Protein AF-A0A957IJR1-F1 (afdb_monomer_lite)

Structure (mmCIF, N/CA/C/O backbone):
data_AF-A0A957IJR1-F1
#
_entry.id   AF-A0A957IJR1-F1
#
loop_
_atom_site.group_PDB
_atom_site.id
_atom_site.type_symbol
_atom_site.label_atom_id
_atom_site.label_alt_id
_atom_site.label_comp_id
_atom_site.label_asym_id
_atom_site.label_entity_id
_atom_site.label_seq_id
_atom_site.pdbx_PDB_ins_code
_atom_site.Cartn_x
_atom_site.Cartn_y
_atom_site.Cartn_z
_atom_site.occupancy
_atom_site.B_iso_or_equiv
_atom_site.auth_seq_id
_atom_site.auth_comp_id
_atom_site.auth_asym_id
_atom_site.auth_atom_id
_atom_site.pdbx_PDB_model_num
ATOM 1 N N . MET A 1 1 ? -17.239 29.659 59.521 1.00 54.84 1 MET A N 1
ATOM 2 C CA . MET A 1 1 ? -18.121 29.376 58.364 1.00 54.84 1 MET A CA 1
ATOM 3 C C . MET A 1 1 ? -18.131 30.568 57.397 1.00 54.84 1 MET A C 1
ATOM 5 O O . MET A 1 1 ? -19.130 31.254 57.278 1.00 54.84 1 MET A O 1
ATOM 9 N N . GLN A 1 2 ? -17.008 30.828 56.715 1.00 55.38 2 GLN A N 1
ATOM 10 C CA . GLN A 1 2 ? -16.919 31.735 55.552 1.00 55.38 2 GLN A CA 1
ATOM 11 C C . GLN A 1 2 ? -16.052 31.097 54.453 1.00 55.38 2 GLN A C 1
ATOM 13 O O . GLN A 1 2 ? -15.226 31.735 53.817 1.00 55.38 2 GLN A O 1
ATOM 18 N N . LEU A 1 3 ? -16.244 29.793 54.246 1.00 56.84 3 LEU A N 1
ATOM 19 C CA . LEU A 1 3 ? -15.727 29.065 53.086 1.00 56.84 3 LEU A CA 1
ATOM 20 C C . LEU A 1 3 ? -16.867 28.843 52.083 1.00 56.84 3 LEU A C 1
ATOM 22 O O . LEU A 1 3 ? -17.056 27.745 51.574 1.00 56.84 3 LEU A O 1
ATOM 26 N N . PHE A 1 4 ? -17.675 29.881 51.847 1.00 61.69 4 PHE A N 1
ATOM 27 C CA . PHE A 1 4 ? -18.647 29.882 50.762 1.00 61.69 4 PHE A CA 1
ATOM 28 C C . PHE A 1 4 ? -18.019 30.581 49.556 1.00 61.69 4 PHE A C 1
ATOM 30 O O . PHE A 1 4 ? -18.124 31.789 49.373 1.00 61.69 4 PHE A O 1
ATOM 37 N N . ASN A 1 5 ? -17.384 29.749 48.736 1.00 65.06 5 ASN A N 1
ATOM 38 C CA . ASN A 1 5 ? -17.719 29.710 47.321 1.00 65.06 5 ASN A CA 1
ATOM 39 C C . ASN A 1 5 ? -17.346 30.954 46.498 1.00 65.06 5 ASN A C 1
ATOM 41 O O . ASN A 1 5 ? -18.206 31.659 45.974 1.00 65.06 5 ASN A O 1
ATOM 45 N N . ARG A 1 6 ? -16.041 31.149 46.296 1.00 58.88 6 ARG A N 1
ATOM 46 C CA . ARG A 1 6 ? -15.511 31.894 45.145 1.00 58.88 6 ARG A CA 1
ATOM 47 C C . ARG A 1 6 ? -14.782 30.949 44.187 1.00 58.88 6 ARG A C 1
ATOM 49 O O . ARG A 1 6 ? -13.622 31.153 43.864 1.00 58.88 6 ARG A O 1
ATOM 56 N N . SER A 1 7 ? -15.485 29.903 43.755 1.00 55.78 7 SER A N 1
ATOM 57 C CA . SER A 1 7 ? -15.080 29.002 42.663 1.00 55.78 7 SER A CA 1
ATOM 58 C C . SER A 1 7 ? -15.815 29.344 41.362 1.00 55.78 7 SER A C 1
ATOM 60 O O . SER A 1 7 ? -16.183 28.464 40.594 1.00 55.78 7 SER A O 1
ATOM 62 N N . SER A 1 8 ? -16.072 30.629 41.121 1.00 57.41 8 SER A N 1
ATOM 63 C CA . SER A 1 8 ? -16.626 31.136 39.865 1.00 57.41 8 SER A CA 1
ATOM 64 C C . SER A 1 8 ? -15.521 31.756 39.011 1.00 57.41 8 SER A C 1
ATOM 66 O O . SER A 1 8 ? -15.589 32.925 38.646 1.00 57.41 8 SER A O 1
ATOM 68 N N . GLU A 1 9 ? -14.499 30.965 38.705 1.00 59.06 9 GLU A N 1
ATOM 69 C CA . GLU A 1 9 ? -13.835 31.078 37.415 1.00 59.06 9 GLU A CA 1
ATOM 70 C C . GLU A 1 9 ? -14.222 29.814 36.652 1.00 59.06 9 GLU A C 1
ATOM 72 O O . GLU A 1 9 ? -13.827 28.714 37.050 1.00 59.06 9 GLU A O 1
ATOM 77 N N . PRO A 1 10 ? -15.048 29.922 35.596 1.00 49.12 10 PRO A N 1
ATOM 78 C CA . PRO A 1 10 ? -15.121 28.862 34.622 1.00 49.12 10 PRO A CA 1
ATOM 79 C C . PRO A 1 10 ? -13.751 28.866 33.952 1.00 49.12 10 PRO A C 1
ATOM 81 O O . PRO A 1 10 ? -13.522 29.603 32.996 1.00 49.12 10 PRO A O 1
ATOM 84 N N . THR A 1 11 ? -12.818 28.064 34.470 1.00 45.56 11 THR A N 1
ATOM 85 C CA . THR A 1 11 ? -11.757 27.523 33.632 1.00 45.56 11 THR A CA 1
ATOM 86 C C . THR A 1 11 ? -12.500 26.962 32.440 1.00 45.56 11 THR A C 1
ATOM 88 O O . THR A 1 11 ? -13.205 25.959 32.561 1.00 45.56 11 THR A O 1
ATOM 91 N N . THR A 1 12 ? -12.439 27.681 31.323 1.00 47.16 12 THR A N 1
ATOM 92 C CA . THR A 1 12 ? -12.722 27.170 29.999 1.00 47.16 12 THR A CA 1
ATOM 93 C C . THR A 1 12 ? -11.947 25.874 29.919 1.00 47.16 12 THR A C 1
ATOM 95 O O . THR A 1 12 ? -10.746 25.861 29.657 1.00 47.16 12 THR A O 1
ATOM 98 N N . ALA A 1 13 ? -12.634 24.781 30.236 1.00 43.69 13 ALA A N 1
ATOM 99 C CA . ALA A 1 13 ? -12.257 23.465 29.821 1.00 43.69 13 ALA A CA 1
ATOM 100 C C . ALA A 1 13 ? -12.325 23.560 28.302 1.00 43.69 13 ALA A C 1
ATOM 102 O O . ALA A 1 13 ? -13.355 23.302 27.681 1.00 43.69 13 ALA A O 1
ATOM 103 N N . VAL A 1 14 ? -11.216 23.992 27.702 1.00 50.50 14 VAL A N 1
ATOM 104 C CA . VAL A 1 14 ? -10.765 23.377 26.473 1.00 50.50 14 VAL A CA 1
ATOM 105 C C . VAL A 1 14 ? -10.818 21.896 26.794 1.00 50.50 14 VAL A C 1
ATOM 107 O O . VAL A 1 14 ? -9.951 21.340 27.467 1.00 50.50 14 VAL A O 1
ATOM 110 N N . SER A 1 15 ? -11.945 21.280 26.427 1.00 41.28 15 SER A N 1
ATOM 111 C CA . SER A 1 15 ? -11.975 19.846 26.250 1.00 41.28 15 SER A CA 1
ATOM 112 C C . SER A 1 15 ? -10.691 19.548 25.491 1.00 41.28 15 SER A C 1
ATOM 114 O O . SER A 1 15 ? -10.414 20.249 24.508 1.00 41.28 15 SER A O 1
ATOM 116 N N . PRO A 1 16 ? -9.882 18.566 25.907 1.00 49.12 16 PRO A N 1
ATOM 117 C CA . PRO A 1 16 ? -9.087 17.909 24.905 1.00 49.12 16 PRO A CA 1
ATOM 118 C C . PRO A 1 16 ? -10.161 17.351 23.979 1.00 49.12 16 PRO A C 1
ATOM 120 O O . PRO A 1 16 ? -10.802 16.346 24.287 1.00 49.12 16 PRO A O 1
ATOM 123 N N . GLU A 1 17 ? -10.497 18.100 22.927 1.00 50.34 17 GLU A N 1
ATOM 124 C CA . GLU A 1 17 ? -11.200 17.545 21.802 1.00 50.34 17 GLU A CA 1
ATOM 125 C C . GLU A 1 17 ? -10.311 16.369 21.456 1.00 50.34 17 GLU A C 1
ATOM 127 O O . GLU A 1 17 ? -9.141 16.521 21.090 1.00 50.34 17 GLU A O 1
ATOM 132 N N . ASN A 1 18 ? -10.828 15.195 21.790 1.00 51.88 18 ASN A N 1
ATOM 133 C CA . ASN A 1 18 ? -10.218 13.926 21.521 1.00 51.88 18 ASN A CA 1
ATOM 134 C C . ASN A 1 18 ? -10.299 13.846 20.002 1.00 51.88 18 ASN A C 1
ATOM 136 O O . ASN A 1 18 ? -11.271 13.321 19.458 1.00 51.88 18 ASN A O 1
ATOM 140 N N . ASN A 1 19 ? -9.353 14.533 19.355 1.00 57.53 19 ASN A N 1
ATOM 141 C CA . ASN A 1 19 ? -9.172 14.679 17.927 1.00 57.53 19 ASN A CA 1
ATOM 142 C C . ASN A 1 19 ? -8.754 13.295 17.460 1.00 57.53 19 ASN A C 1
ATOM 144 O O . ASN A 1 19 ? -7.589 12.997 17.211 1.00 57.53 19 ASN A O 1
ATOM 148 N N . LYS A 1 20 ? -9.731 12.391 17.476 1.00 61.16 20 LYS A N 1
ATOM 149 C CA . LYS A 1 20 ? -9.653 11.083 16.874 1.00 61.16 20 LYS A CA 1
ATOM 150 C C . LYS A 1 20 ? -9.288 11.375 15.436 1.00 61.16 20 LYS A C 1
ATOM 152 O O . LYS A 1 20 ? -10.102 11.946 14.712 1.00 61.16 20 LYS A O 1
ATOM 157 N N . PHE A 1 21 ? -8.058 11.039 15.067 1.00 65.31 21 PHE A N 1
ATOM 158 C CA . PHE A 1 21 ? -7.605 11.149 13.695 1.00 65.31 21 PHE A CA 1
ATOM 159 C C . PHE A 1 21 ? -8.675 10.518 12.805 1.00 65.31 21 PHE A C 1
ATOM 161 O O . PHE A 1 21 ? -9.001 9.335 12.942 1.00 65.31 21 PHE A O 1
ATOM 168 N N . GLY A 1 22 ? -9.300 11.340 11.963 1.00 74.25 22 GLY A N 1
ATOM 169 C CA . GLY A 1 22 ? -10.296 10.856 11.022 1.00 74.25 22 GLY A CA 1
ATOM 170 C C . GLY A 1 22 ? -9.639 9.875 10.055 1.00 74.25 22 GLY A C 1
ATOM 171 O O . GLY A 1 22 ? -8.435 9.937 9.814 1.00 74.25 22 GLY A O 1
ATOM 172 N N . THR A 1 23 ? -10.417 8.987 9.442 1.00 78.31 23 THR A N 1
ATOM 173 C CA . THR A 1 23 ? -9.902 8.054 8.424 1.00 78.31 23 THR A CA 1
ATOM 174 C C . THR A 1 23 ? -9.181 8.784 7.282 1.00 78.31 23 THR A C 1
ATOM 176 O O . THR A 1 23 ? -8.218 8.268 6.716 1.00 78.31 23 THR A O 1
ATOM 179 N N . PHE A 1 24 ? -9.609 10.015 6.985 1.00 77.50 24 PHE A N 1
ATOM 180 C CA . PHE A 1 24 ? -8.984 10.867 5.982 1.00 77.50 24 PHE A CA 1
ATOM 181 C C . PHE A 1 24 ? -7.629 11.414 6.432 1.00 77.50 24 PHE A C 1
ATOM 183 O O . PHE A 1 24 ? -6.628 11.163 5.768 1.00 77.50 24 PHE A O 1
ATOM 190 N N . ASP A 1 25 ? -7.587 12.106 7.567 1.00 78.94 25 ASP A N 1
ATOM 191 C CA . ASP A 1 25 ? -6.376 12.783 8.040 1.00 78.94 25 ASP A CA 1
ATOM 192 C C . ASP A 1 25 ? -5.315 11.793 8.554 1.00 78.94 25 ASP A C 1
ATOM 194 O O . ASP A 1 25 ? -4.126 11.935 8.284 1.00 78.94 25 ASP A O 1
ATOM 198 N N . GLY A 1 26 ? -5.751 10.718 9.217 1.00 79.00 26 GLY A N 1
ATOM 199 C CA . GLY A 1 26 ? -4.856 9.750 9.849 1.00 79.00 26 GLY A CA 1
ATOM 200 C C . GLY A 1 26 ? -4.340 8.637 8.938 1.00 79.00 26 GLY A C 1
ATOM 201 O O . GLY A 1 26 ? -3.271 8.095 9.202 1.00 79.00 26 GLY A O 1
ATOM 202 N N . VAL A 1 27 ? -5.078 8.255 7.888 1.00 81.88 27 VAL A N 1
ATOM 203 C CA . VAL A 1 27 ? -4.729 7.073 7.072 1.00 81.88 27 VAL A CA 1
ATOM 204 C C . VAL A 1 27 ? -4.697 7.392 5.583 1.00 81.88 27 VAL A C 1
ATOM 206 O O . VAL A 1 27 ? -3.727 7.042 4.910 1.00 81.88 27 VAL A O 1
ATOM 209 N N . PHE A 1 28 ? -5.713 8.073 5.052 1.00 84.06 28 PHE A N 1
ATOM 210 C CA . PHE A 1 28 ? -5.802 8.337 3.614 1.00 84.06 28 PHE A CA 1
ATOM 211 C C . PHE A 1 28 ? -4.726 9.312 3.125 1.00 84.06 28 PHE A C 1
ATOM 213 O O . PHE A 1 28 ? -3.990 8.981 2.196 1.00 84.06 28 PHE A O 1
ATOM 220 N N . LEU A 1 29 ? -4.593 10.477 3.769 1.00 89.88 29 LEU A N 1
ATOM 221 C CA . LEU A 1 29 ? -3.570 11.473 3.437 1.00 89.88 29 LEU A CA 1
ATOM 222 C C . LEU A 1 29 ? -2.142 10.901 3.513 1.00 89.88 29 LEU A C 1
ATOM 224 O O . LEU A 1 29 ? -1.424 11.016 2.519 1.00 89.88 29 LEU A O 1
ATOM 228 N N . PRO A 1 30 ? -1.711 10.246 4.610 1.00 88.62 30 PRO A N 1
ATOM 229 C CA . PRO A 1 30 ? -0.356 9.702 4.689 1.00 88.62 30 PRO A CA 1
ATOM 230 C C . PRO A 1 30 ? -0.116 8.553 3.702 1.00 88.62 30 PRO A C 1
ATOM 232 O O . PRO A 1 30 ? 0.973 8.457 3.131 1.00 88.62 30 PRO A O 1
ATOM 235 N N . THR A 1 31 ? -1.123 7.715 3.431 1.00 87.06 31 THR A N 1
ATOM 236 C CA . THR A 1 31 ? -1.000 6.640 2.431 1.00 87.06 31 THR A CA 1
ATOM 237 C C . THR A 1 31 ? -0.868 7.213 1.020 1.00 87.06 31 THR A C 1
ATOM 239 O O . THR A 1 31 ? 0.028 6.813 0.274 1.00 87.06 31 THR A O 1
ATOM 242 N N . LEU A 1 32 ? -1.706 8.188 0.660 1.00 87.00 32 LEU A N 1
ATOM 243 C CA . LEU A 1 32 ? -1.655 8.847 -0.643 1.00 87.00 32 LEU A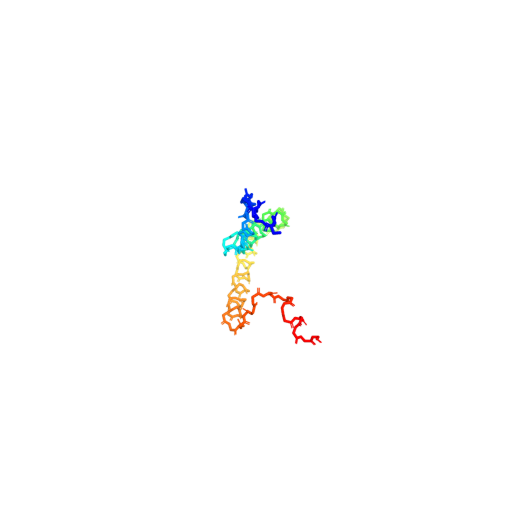 CA 1
ATOM 244 C C . LEU A 1 32 ? -0.333 9.603 -0.833 1.00 87.00 32 LEU A C 1
ATOM 246 O O . LEU A 1 32 ? 0.304 9.460 -1.875 1.00 87.00 32 LEU A O 1
ATOM 250 N N . LEU A 1 33 ? 0.111 10.349 0.184 1.00 90.12 33 LEU A N 1
ATOM 251 C CA . LEU A 1 33 ? 1.378 11.081 0.164 1.00 90.12 33 LEU A CA 1
ATOM 252 C C . LEU A 1 33 ? 2.574 10.133 0.002 1.00 90.12 33 LEU A C 1
ATOM 254 O O . LEU A 1 33 ? 3.495 10.428 -0.756 1.00 90.12 33 LEU A O 1
ATOM 258 N N . THR A 1 34 ? 2.532 8.966 0.647 1.00 87.88 34 THR A N 1
ATOM 259 C CA . THR A 1 34 ? 3.572 7.936 0.515 1.00 87.88 34 THR A CA 1
ATOM 260 C C . THR A 1 34 ? 3.609 7.337 -0.889 1.00 87.88 34 THR A C 1
ATOM 262 O O . THR A 1 34 ? 4.689 7.206 -1.460 1.00 87.88 34 THR A O 1
ATOM 265 N N . ILE A 1 35 ? 2.458 6.993 -1.476 1.00 86.25 35 ILE A N 1
ATOM 266 C CA . ILE A 1 35 ? 2.399 6.405 -2.826 1.00 86.25 35 ILE A CA 1
ATOM 267 C C . ILE A 1 35 ? 2.838 7.427 -3.879 1.00 86.25 35 ILE A C 1
ATOM 269 O O . ILE A 1 35 ? 3.693 7.121 -4.712 1.00 86.25 35 ILE A O 1
ATOM 273 N N . LEU A 1 36 ? 2.298 8.649 -3.823 1.00 85.50 36 LEU A N 1
ATOM 274 C CA . LEU A 1 36 ? 2.674 9.720 -4.745 1.00 85.50 36 LEU A CA 1
ATOM 275 C C . LEU A 1 36 ? 4.159 10.078 -4.598 1.00 85.50 36 LEU A C 1
ATOM 277 O O . LEU A 1 36 ? 4.861 10.168 -5.604 1.00 85.50 36 LEU A O 1
ATOM 281 N N . GLY A 1 37 ? 4.663 10.197 -3.366 1.00 84.69 37 GLY A N 1
ATOM 282 C CA . GLY A 1 37 ? 6.072 10.477 -3.091 1.00 84.69 37 GLY A CA 1
ATOM 283 C C . GLY A 1 37 ? 7.006 9.361 -3.560 1.00 84.69 37 GLY A C 1
ATOM 284 O O . GLY A 1 37 ? 7.981 9.623 -4.260 1.00 84.69 37 GLY A O 1
ATOM 285 N N . ALA A 1 38 ? 6.704 8.101 -3.249 1.00 79.31 38 ALA A N 1
ATOM 286 C CA . ALA A 1 38 ? 7.556 6.976 -3.627 1.00 79.31 38 ALA A CA 1
ATOM 287 C C . ALA A 1 38 ? 7.590 6.750 -5.148 1.00 79.31 38 ALA A C 1
ATOM 289 O O . ALA A 1 38 ? 8.665 6.561 -5.719 1.00 79.31 38 ALA A O 1
ATOM 290 N N . VAL A 1 39 ? 6.439 6.791 -5.827 1.00 77.88 39 VAL A N 1
ATOM 291 C CA . VAL A 1 39 ? 6.378 6.537 -7.276 1.00 77.88 39 VAL A CA 1
ATOM 292 C C . VAL A 1 39 ? 6.978 7.703 -8.061 1.00 77.88 39 VAL A C 1
ATOM 294 O O . VAL A 1 39 ? 7.776 7.466 -8.972 1.00 77.88 39 VAL A O 1
ATOM 297 N N . MET A 1 40 ? 6.643 8.945 -7.697 1.00 79.19 40 MET A N 1
ATOM 298 C CA . MET A 1 40 ? 7.081 10.129 -8.438 1.00 79.19 40 MET A CA 1
ATOM 299 C C . MET A 1 40 ? 8.532 10.535 -8.128 1.00 79.19 40 MET A C 1
ATOM 301 O O . MET A 1 40 ? 9.223 11.007 -9.028 1.00 79.19 40 MET A O 1
ATOM 305 N N . TYR A 1 41 ? 9.013 10.359 -6.890 1.00 71.56 41 TYR A N 1
ATOM 306 C CA . TYR A 1 41 ? 10.344 10.832 -6.485 1.00 71.56 41 TYR A CA 1
ATOM 307 C C . TYR A 1 41 ? 11.435 9.763 -6.630 1.00 71.56 41 TYR A C 1
ATOM 309 O O . TYR A 1 41 ? 12.522 10.053 -7.122 1.00 71.56 41 TYR A O 1
ATOM 317 N N . LEU A 1 42 ? 11.166 8.515 -6.224 1.00 64.31 42 LEU A N 1
ATOM 318 C CA . LEU A 1 42 ? 12.206 7.474 -6.173 1.00 64.31 42 LEU A CA 1
ATOM 319 C C . LEU A 1 42 ? 12.328 6.663 -7.462 1.00 64.31 42 LEU A C 1
ATOM 321 O O . LEU A 1 42 ? 13.389 6.093 -7.720 1.00 64.31 42 LEU A O 1
ATOM 325 N N . ARG A 1 43 ? 11.252 6.537 -8.247 1.00 65.31 43 ARG A N 1
ATOM 326 C CA . ARG A 1 43 ? 11.189 5.487 -9.273 1.00 65.31 43 ARG A CA 1
ATOM 327 C C . ARG A 1 43 ? 11.100 6.014 -10.694 1.00 65.31 43 ARG A C 1
ATOM 329 O O . ARG A 1 43 ? 11.928 5.605 -11.506 1.00 65.31 43 ARG A O 1
ATOM 336 N N . THR A 1 44 ? 10.153 6.897 -11.013 1.00 60.62 44 THR A N 1
ATOM 337 C CA . THR A 1 44 ? 9.965 7.393 -12.392 1.00 60.62 44 THR A CA 1
ATOM 338 C C . THR A 1 44 ? 11.231 8.034 -12.952 1.00 60.62 44 THR A C 1
ATOM 340 O O . THR A 1 44 ? 11.574 7.748 -14.094 1.00 60.62 44 THR A O 1
ATOM 343 N N . GLY A 1 45 ? 11.974 8.803 -12.147 1.00 67.69 45 GLY A N 1
ATOM 344 C CA . GLY A 1 45 ? 13.204 9.473 -12.585 1.00 67.69 45 GLY A CA 1
ATOM 345 C C . GLY A 1 45 ? 14.312 8.522 -13.055 1.00 67.69 45 GLY A C 1
ATOM 346 O O . GLY A 1 45 ? 14.943 8.772 -14.078 1.00 67.69 45 GLY A O 1
ATOM 347 N N . TRP A 1 46 ? 14.522 7.399 -12.360 1.00 66.12 46 TRP A N 1
ATOM 348 C CA . TRP A 1 46 ? 15.588 6.447 -12.703 1.00 66.12 46 TRP A CA 1
ATOM 349 C C . TRP A 1 46 ? 15.120 5.346 -13.668 1.00 66.12 46 TRP A C 1
ATOM 351 O O . TRP A 1 46 ? 15.840 4.970 -14.593 1.00 66.12 46 TRP A O 1
ATOM 361 N N . VAL A 1 47 ? 13.882 4.864 -13.513 1.00 66.38 47 VAL A N 1
ATOM 362 C CA . VAL A 1 47 ? 13.317 3.800 -14.359 1.00 66.38 47 VAL A CA 1
ATOM 363 C C . VAL A 1 47 ? 13.050 4.273 -15.790 1.00 66.38 47 VAL A C 1
ATOM 365 O O . VAL A 1 47 ? 13.364 3.531 -16.718 1.00 66.38 47 VAL A O 1
ATOM 368 N N . VAL A 1 48 ? 12.527 5.489 -16.003 1.00 64.94 48 VAL A N 1
ATOM 369 C CA . VAL A 1 48 ? 12.322 6.022 -17.368 1.00 64.94 48 VAL A CA 1
ATOM 370 C C . VAL A 1 48 ? 13.655 6.270 -18.076 1.00 64.94 48 VAL A C 1
ATOM 372 O O . VAL A 1 48 ? 13.742 6.056 -19.283 1.00 64.94 48 VAL A O 1
ATOM 375 N N . GLY A 1 49 ? 14.697 6.659 -17.331 1.00 68.56 49 GLY A N 1
ATOM 376 C CA . GLY A 1 49 ? 16.025 6.938 -17.881 1.00 68.56 49 GLY A CA 1
ATOM 377 C C . GLY A 1 49 ? 16.813 5.700 -18.328 1.00 68.56 49 GLY A C 1
ATOM 378 O O . GLY A 1 49 ? 17.606 5.808 -19.256 1.00 68.56 49 GLY A O 1
ATOM 379 N N . GLN A 1 50 ? 16.607 4.533 -17.700 1.00 67.00 50 GLN A N 1
ATOM 380 C CA . GLN A 1 50 ? 17.352 3.298 -18.014 1.00 67.00 50 GLN A CA 1
ATOM 381 C C . GLN A 1 50 ? 16.529 2.238 -18.765 1.00 67.00 50 GLN A C 1
ATOM 383 O O . GLN A 1 50 ? 17.074 1.535 -19.609 1.00 67.00 50 GLN A O 1
ATOM 388 N N . ALA A 1 51 ? 15.229 2.100 -18.482 1.00 65.38 51 ALA A N 1
ATOM 389 C CA . ALA A 1 51 ? 14.406 0.993 -18.992 1.00 65.38 51 ALA A CA 1
ATOM 390 C C . ALA A 1 51 ? 13.461 1.385 -20.148 1.00 65.38 51 ALA A C 1
ATOM 392 O O . ALA A 1 51 ? 12.791 0.520 -20.721 1.00 65.38 51 ALA A O 1
ATOM 393 N N . GLY A 1 52 ? 13.400 2.676 -20.498 1.00 68.19 52 GLY A N 1
ATOM 394 C CA . GLY A 1 52 ? 12.492 3.218 -21.508 1.00 68.19 52 GLY A CA 1
ATOM 395 C C . GLY A 1 52 ? 11.041 3.368 -21.026 1.00 68.19 52 GLY A C 1
ATOM 396 O O . GLY A 1 52 ? 10.626 2.825 -20.000 1.00 68.19 52 GLY A O 1
ATOM 397 N N . LEU A 1 53 ? 10.247 4.123 -21.795 1.00 66.88 53 LEU A N 1
ATOM 398 C CA . LEU A 1 53 ? 8.858 4.496 -21.472 1.00 66.88 53 LEU A CA 1
ATOM 399 C C . LEU A 1 53 ? 7.933 3.282 -21.262 1.00 66.88 53 LEU A C 1
ATOM 401 O O . LEU A 1 53 ? 7.092 3.291 -20.364 1.00 66.88 53 LEU A O 1
ATOM 405 N N . LEU A 1 54 ? 8.116 2.221 -22.056 1.00 71.56 54 LEU A N 1
ATOM 406 C CA . LEU A 1 54 ? 7.249 1.037 -22.046 1.00 71.56 54 LEU A CA 1
ATOM 407 C C . LEU A 1 54 ? 7.450 0.173 -20.789 1.00 71.56 54 LEU A C 1
ATOM 409 O O . LEU A 1 54 ? 6.485 -0.201 -20.123 1.00 71.56 54 LEU A O 1
ATOM 413 N N . SER A 1 55 ? 8.707 -0.093 -20.422 1.00 73.62 55 SER A N 1
ATOM 414 C CA . SER A 1 55 ? 9.055 -0.875 -19.227 1.00 73.62 55 SER A CA 1
ATOM 415 C C . SER A 1 55 ? 8.732 -0.116 -17.939 1.00 73.62 55 SER A C 1
ATOM 417 O O . SER A 1 55 ? 8.317 -0.718 -16.948 1.00 73.62 55 SER A O 1
ATOM 419 N N . GLY A 1 56 ? 8.879 1.215 -17.951 1.00 77.06 56 GLY A N 1
ATOM 420 C CA . GLY A 1 56 ? 8.497 2.060 -16.822 1.00 77.06 56 GLY A CA 1
ATOM 421 C C . GLY A 1 56 ? 7.000 2.028 -16.533 1.00 77.06 56 GLY A C 1
ATOM 422 O O . GLY A 1 56 ? 6.609 1.879 -15.373 1.00 77.06 56 GLY A O 1
ATOM 423 N N . LEU A 1 57 ? 6.167 2.077 -17.577 1.00 75.44 57 LEU A N 1
ATOM 424 C CA . LEU A 1 57 ? 4.715 1.963 -17.440 1.00 75.44 57 LEU A CA 1
ATOM 425 C C . LEU A 1 57 ? 4.308 0.600 -16.854 1.00 75.44 57 LEU A C 1
ATOM 427 O O . LEU A 1 57 ? 3.485 0.545 -15.941 1.00 75.44 57 LEU A O 1
ATOM 431 N N . LEU A 1 58 ? 4.933 -0.490 -17.312 1.00 80.88 58 LEU A N 1
ATOM 432 C CA . LEU A 1 58 ? 4.667 -1.840 -16.806 1.00 80.88 58 LEU A CA 1
ATOM 433 C C . LEU A 1 58 ? 5.013 -1.982 -15.312 1.00 80.88 58 LEU A C 1
ATOM 435 O O . LEU A 1 58 ? 4.218 -2.527 -14.546 1.00 80.88 58 LEU A O 1
ATOM 439 N N . ILE A 1 59 ? 6.160 -1.441 -14.876 1.00 82.44 59 ILE A N 1
ATOM 440 C CA . ILE A 1 59 ? 6.563 -1.438 -13.459 1.00 82.44 59 ILE A CA 1
ATOM 441 C C . ILE A 1 59 ? 5.558 -0.666 -12.592 1.00 82.44 59 ILE A C 1
ATOM 443 O O . ILE A 1 59 ? 5.234 -1.118 -11.495 1.00 82.44 59 ILE A O 1
ATOM 447 N N . ILE A 1 60 ? 5.057 0.479 -13.069 1.00 81.19 60 ILE A N 1
ATOM 448 C CA . ILE A 1 60 ? 4.098 1.312 -12.326 1.00 81.19 60 ILE A CA 1
ATOM 449 C C . ILE A 1 60 ? 2.772 0.573 -12.138 1.00 81.19 60 ILE A C 1
ATOM 451 O O . ILE A 1 60 ? 2.190 0.620 -11.051 1.00 81.19 60 ILE A O 1
ATOM 455 N N . VAL A 1 61 ? 2.303 -0.124 -13.175 1.00 83.38 61 VAL A N 1
ATOM 456 C CA . VAL A 1 61 ? 1.075 -0.926 -13.105 1.00 83.38 61 VAL A CA 1
ATOM 457 C C . VAL A 1 61 ? 1.245 -2.071 -12.108 1.00 83.38 61 VAL A C 1
ATOM 459 O O . VAL A 1 61 ? 0.420 -2.217 -11.209 1.00 83.38 61 VAL A O 1
ATOM 462 N N . ILE A 1 62 ? 2.341 -2.830 -12.196 1.00 87.50 62 ILE A N 1
ATOM 463 C CA . ILE A 1 62 ? 2.624 -3.937 -11.267 1.00 87.50 62 ILE A CA 1
ATOM 464 C C . ILE A 1 62 ? 2.742 -3.430 -9.823 1.00 87.50 62 ILE A C 1
ATOM 466 O O . ILE A 1 62 ? 2.160 -4.022 -8.915 1.00 87.50 62 ILE A O 1
ATOM 470 N N . ALA A 1 63 ? 3.442 -2.316 -9.597 1.00 84.56 63 ALA A N 1
ATOM 471 C CA . ALA A 1 63 ? 3.585 -1.725 -8.269 1.00 84.56 63 ALA A CA 1
ATOM 472 C C . ALA A 1 63 ? 2.225 -1.324 -7.671 1.00 84.56 63 ALA A C 1
ATOM 474 O O . ALA A 1 63 ? 1.939 -1.672 -6.527 1.00 84.56 63 ALA A O 1
ATOM 475 N N . ASN A 1 64 ? 1.354 -0.674 -8.453 1.00 84.19 64 ASN A N 1
ATOM 476 C CA . ASN A 1 64 ? 0.002 -0.322 -8.005 1.00 84.19 64 ASN A CA 1
ATOM 477 C C . ASN A 1 64 ? -0.851 -1.557 -7.676 1.00 84.19 64 ASN A C 1
ATOM 479 O O . ASN A 1 64 ? -1.605 -1.540 -6.700 1.00 84.19 64 ASN A O 1
ATOM 483 N N . VAL A 1 65 ? -0.712 -2.645 -8.438 1.00 90.69 65 VAL A N 1
ATOM 484 C CA . VAL A 1 65 ? -1.398 -3.917 -8.150 1.00 90.69 65 VAL A CA 1
ATOM 485 C C . VAL A 1 65 ? -0.926 -4.511 -6.818 1.00 90.69 65 VAL A C 1
ATOM 487 O O . VAL A 1 65 ? -1.746 -4.918 -5.997 1.00 90.69 65 VAL A O 1
ATOM 490 N N . ILE A 1 66 ? 0.381 -4.513 -6.547 1.00 90.44 66 ILE A N 1
ATOM 491 C CA . ILE A 1 66 ? 0.925 -5.031 -5.280 1.00 90.44 66 ILE A CA 1
ATOM 492 C C . ILE A 1 66 ? 0.445 -4.187 -4.091 1.00 90.44 66 ILE A C 1
ATOM 494 O O . ILE A 1 66 ? 0.027 -4.737 -3.066 1.00 90.44 66 ILE A O 1
ATOM 498 N N . THR A 1 67 ? 0.461 -2.857 -4.220 1.00 87.62 67 THR A N 1
ATOM 499 C CA . THR A 1 67 ? -0.011 -1.941 -3.171 1.00 87.62 67 THR A CA 1
ATOM 500 C C . THR A 1 67 ? -1.498 -2.127 -2.884 1.00 87.62 67 THR A C 1
ATOM 502 O O . THR A 1 67 ? -1.881 -2.253 -1.721 1.00 87.62 67 THR A O 1
ATOM 505 N N . THR A 1 68 ? -2.338 -2.200 -3.918 1.00 88.44 68 THR A N 1
ATOM 506 C CA . THR A 1 68 ? -3.782 -2.427 -3.745 1.00 88.44 68 THR A CA 1
ATOM 507 C C . THR A 1 68 ? -4.075 -3.793 -3.129 1.00 88.44 68 THR A C 1
ATOM 509 O O . THR A 1 68 ? -4.887 -3.873 -2.210 1.00 88.44 68 THR A O 1
ATOM 512 N N . CYS A 1 69 ? -3.362 -4.849 -3.530 1.00 93.00 69 CYS A N 1
ATOM 513 C CA . CYS A 1 69 ? -3.508 -6.181 -2.937 1.00 93.00 69 CYS A CA 1
ATOM 514 C C . CYS A 1 69 ? -3.076 -6.217 -1.456 1.00 93.00 69 CYS A C 1
ATOM 516 O O . CYS A 1 69 ? -3.746 -6.827 -0.621 1.00 93.00 69 CYS A O 1
ATOM 518 N N . THR A 1 70 ? -1.994 -5.514 -1.106 1.00 89.31 70 THR A N 1
ATOM 519 C CA . THR A 1 70 ? -1.529 -5.363 0.286 1.00 89.31 70 THR A CA 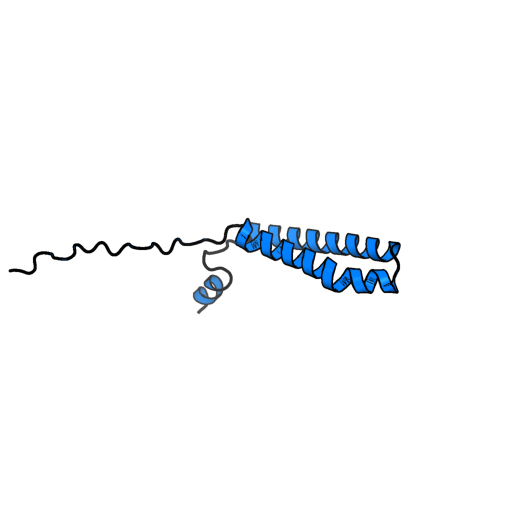1
ATOM 520 C C . THR A 1 70 ? -2.546 -4.590 1.126 1.00 89.31 70 THR A C 1
ATOM 522 O O . THR A 1 70 ? -2.880 -5.012 2.234 1.00 89.31 70 THR A O 1
ATOM 525 N N . GLY A 1 71 ? -3.091 -3.496 0.584 1.00 89.44 71 GLY A N 1
ATOM 526 C CA . GLY A 1 71 ? -4.152 -2.718 1.225 1.00 89.44 71 GLY A CA 1
ATOM 527 C C . GLY A 1 71 ? -5.416 -3.545 1.462 1.00 89.44 71 GLY A C 1
ATOM 528 O O . GLY A 1 71 ? -5.989 -3.484 2.548 1.00 89.44 71 GLY A O 1
ATOM 529 N N . LEU A 1 72 ? -5.804 -4.385 0.496 1.00 88.06 72 LEU A N 1
ATOM 530 C CA . LEU A 1 72 ? -6.930 -5.311 0.638 1.00 88.06 72 LEU A CA 1
ATOM 531 C C . LEU A 1 72 ? -6.691 -6.328 1.770 1.00 88.06 72 LEU A C 1
ATOM 533 O O . LEU A 1 72 ? -7.583 -6.578 2.580 1.00 88.06 72 LEU A O 1
ATOM 537 N N . SER A 1 73 ? -5.470 -6.865 1.867 1.00 89.06 73 SER A N 1
ATOM 538 C CA . SER A 1 73 ? -5.066 -7.789 2.936 1.00 89.06 73 SER A CA 1
ATOM 539 C C . SER A 1 73 ? -5.143 -7.126 4.318 1.00 89.06 73 SER A C 1
ATOM 541 O O . SER A 1 73 ? -5.773 -7.649 5.238 1.00 89.06 73 SER A O 1
ATOM 543 N N . ILE A 1 74 ? -4.600 -5.911 4.446 1.00 86.56 74 ILE A N 1
ATOM 544 C CA . ILE A 1 74 ? -4.656 -5.117 5.682 1.00 86.56 74 ILE A CA 1
ATOM 545 C C . ILE A 1 74 ? -6.095 -4.737 6.042 1.00 86.56 74 ILE A C 1
ATOM 547 O O . ILE A 1 74 ? -6.454 -4.790 7.215 1.00 86.56 74 ILE A O 1
ATOM 551 N N . SER A 1 75 ? -6.946 -4.422 5.064 1.00 85.69 75 SER A N 1
ATOM 552 C CA . SER A 1 75 ? -8.371 -4.157 5.294 1.00 85.69 75 SER A CA 1
ATOM 5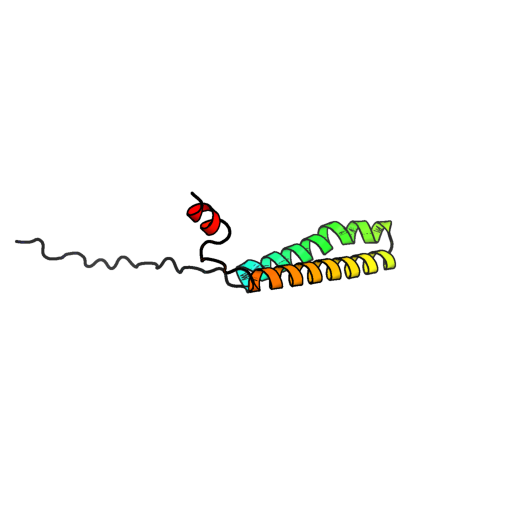53 C C . SER A 1 75 ? -9.095 -5.385 5.859 1.00 85.69 75 SER A C 1
ATOM 555 O O . SER A 1 75 ? -9.928 -5.252 6.759 1.00 85.69 75 SER A O 1
ATOM 557 N N . SER A 1 76 ? -8.764 -6.588 5.378 1.00 83.56 76 SER A N 1
ATOM 558 C CA . SER A 1 76 ? -9.320 -7.837 5.916 1.00 83.56 76 SER A CA 1
ATOM 559 C C . SER A 1 76 ? -8.880 -8.068 7.361 1.00 83.56 76 SER A C 1
ATOM 561 O O . SER A 1 76 ? -9.688 -8.455 8.205 1.00 83.56 76 SER A O 1
ATOM 563 N N . ILE A 1 77 ? -7.610 -7.805 7.661 1.00 81.25 77 ILE A N 1
ATOM 564 C CA . ILE A 1 77 ? -7.063 -7.901 9.015 1.00 81.25 77 ILE A CA 1
ATOM 565 C C . ILE A 1 77 ? -7.746 -6.876 9.934 1.00 81.25 77 ILE A C 1
ATOM 567 O O . ILE A 1 77 ? -8.247 -7.244 10.991 1.00 81.25 77 ILE A O 1
ATOM 571 N N . ALA A 1 78 ? -7.863 -5.618 9.508 1.00 78.38 78 ALA A N 1
ATOM 572 C CA . ALA A 1 78 ? -8.534 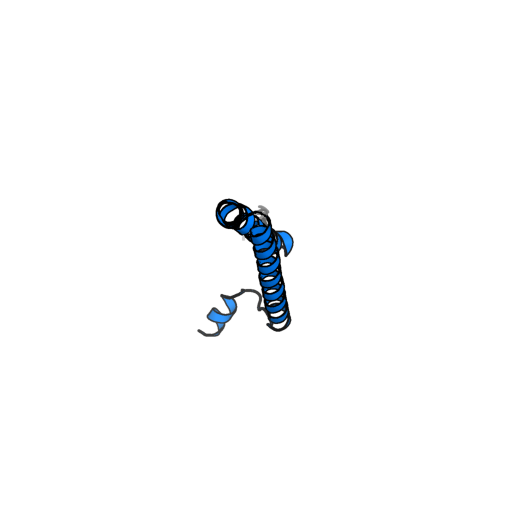-4.559 10.261 1.00 78.38 78 ALA A CA 1
ATOM 573 C C . ALA A 1 78 ? -10.014 -4.870 10.557 1.00 78.38 78 ALA A C 1
ATOM 575 O O . ALA A 1 78 ? -10.530 -4.444 11.585 1.00 78.38 78 ALA A O 1
ATOM 576 N N . THR A 1 79 ? -10.682 -5.635 9.687 1.00 79.31 79 THR A N 1
ATOM 577 C CA . THR A 1 79 ? -12.076 -6.067 9.895 1.00 79.31 79 THR A CA 1
ATOM 578 C C . THR A 1 79 ? -12.187 -7.243 10.875 1.00 79.31 79 THR A C 1
ATOM 580 O O . THR A 1 79 ? -13.203 -7.386 11.551 1.00 79.31 79 THR A O 1
ATOM 583 N N . ASN A 1 80 ? -11.158 -8.094 10.964 1.00 74.31 80 ASN A N 1
ATOM 584 C CA . ASN A 1 80 ? -11.162 -9.294 11.810 1.00 74.31 80 ASN A CA 1
ATOM 585 C C . ASN A 1 80 ? -10.586 -9.030 13.219 1.00 74.31 80 ASN A C 1
ATOM 587 O O . ASN A 1 80 ? -11.027 -9.622 14.203 1.00 74.31 80 ASN A O 1
ATOM 591 N N . ILE A 1 81 ? -9.644 -8.095 13.360 1.00 64.81 81 ILE A N 1
ATOM 592 C CA . ILE A 1 81 ? -9.079 -7.727 14.664 1.00 64.81 81 ILE A CA 1
ATOM 593 C C . ILE A 1 81 ? -10.066 -6.821 15.430 1.00 64.81 81 ILE A C 1
ATOM 595 O O . ILE A 1 81 ? -10.397 -5.728 14.976 1.00 64.81 81 ILE A O 1
ATOM 599 N N . ARG A 1 82 ? -10.481 -7.208 16.651 1.00 53.44 82 ARG A N 1
ATOM 600 C CA . ARG A 1 82 ? -11.081 -6.269 17.625 1.00 53.44 82 ARG A CA 1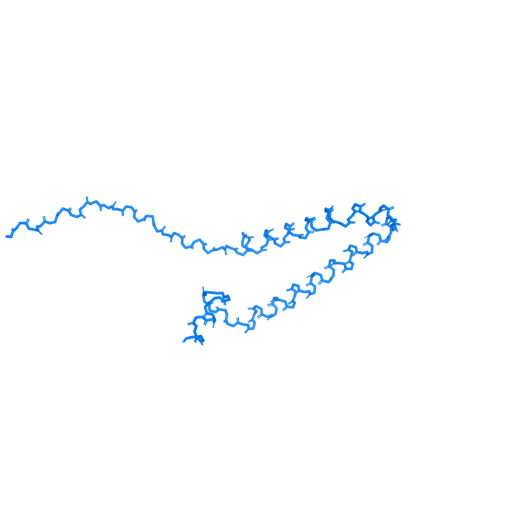
ATOM 601 C C . ARG A 1 82 ? -9.999 -5.292 18.087 1.00 53.44 82 ARG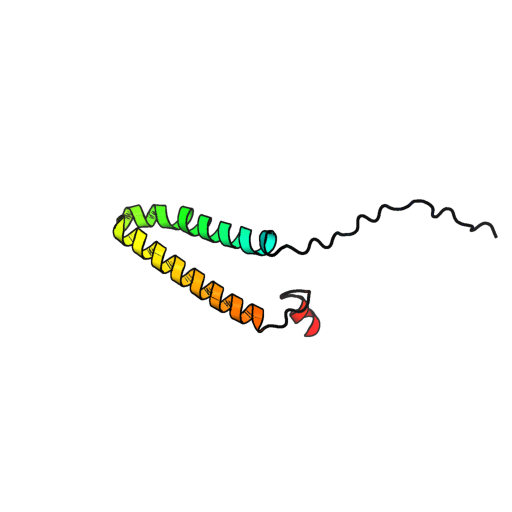 A C 1
ATOM 603 O O . ARG A 1 82 ? -9.261 -5.568 19.029 1.00 53.44 82 ARG A O 1
ATOM 610 N N . VAL A 1 83 ? -9.894 -4.150 17.418 1.00 55.81 83 VAL A N 1
ATOM 611 C CA . VAL A 1 83 ? -8.976 -3.079 17.814 1.00 55.81 83 VAL A CA 1
ATOM 612 C C . VAL A 1 83 ? -9.514 -2.431 19.097 1.00 55.81 83 VAL A C 1
ATOM 614 O O . VAL A 1 83 ? -10.469 -1.658 19.066 1.00 55.81 83 VAL A O 1
ATOM 617 N N . GLY A 1 84 ? -8.937 -2.782 20.250 1.00 53.78 84 GLY A N 1
ATOM 618 C CA . GLY A 1 84 ? -9.117 -2.019 21.487 1.00 53.78 84 GLY A CA 1
ATOM 619 C C . GLY A 1 84 ? -8.582 -0.591 21.315 1.00 53.78 84 GLY A C 1
ATOM 620 O O . GLY A 1 84 ? -7.634 -0.366 20.564 1.00 53.78 84 GLY A O 1
ATOM 621 N N . ALA A 1 85 ? -9.187 0.383 21.997 1.00 50.00 85 ALA A N 1
ATOM 622 C CA . ALA A 1 85 ? -9.044 1.824 21.746 1.00 50.00 85 ALA A CA 1
ATOM 623 C C . ALA A 1 85 ? -7.629 2.441 21.892 1.00 50.00 85 ALA A C 1
ATOM 625 O O . ALA A 1 85 ? -7.498 3.651 21.738 1.00 50.00 85 ALA A O 1
ATOM 626 N N . GLY A 1 86 ? -6.574 1.666 22.166 1.00 58.62 86 GLY A N 1
ATOM 627 C CA . GLY A 1 86 ? -5.199 2.179 22.284 1.00 58.62 86 GLY A CA 1
ATOM 628 C C . GLY A 1 86 ? -4.190 1.572 21.306 1.00 58.62 86 GLY A C 1
ATOM 629 O O . GLY A 1 86 ? -2.999 1.516 21.616 1.00 58.62 86 GLY A O 1
ATOM 630 N N . GLY A 1 87 ? -4.644 1.114 20.135 1.00 67.38 87 GLY A N 1
ATOM 631 C CA . GLY A 1 87 ? -3.762 0.682 19.044 1.00 67.38 87 GLY A CA 1
ATOM 632 C C . GLY A 1 87 ? -2.814 -0.453 19.450 1.00 67.38 87 GLY A C 1
ATOM 633 O O . GLY A 1 87 ? -3.162 -1.306 20.265 1.00 67.38 87 GLY A O 1
ATOM 634 N N . SER A 1 88 ? -1.591 -0.452 18.913 1.00 55.69 88 SER A N 1
ATOM 635 C CA . SER A 1 88 ? -0.556 -1.440 19.254 1.00 55.69 88 SER A CA 1
ATOM 636 C C . SER A 1 88 ? -0.058 -1.345 20.700 1.00 55.69 88 SER A C 1
ATOM 638 O O . SER A 1 88 ? 0.586 -2.272 21.170 1.00 55.69 88 SER A O 1
ATOM 640 N N . PHE A 1 89 ? -0.350 -0.262 21.423 1.00 56.56 89 PHE A N 1
ATOM 641 C CA . PHE A 1 89 ? 0.129 -0.052 22.793 1.00 56.56 89 PHE A CA 1
ATOM 642 C C . PHE A 1 89 ? -0.852 -0.562 23.860 1.00 56.56 89 PHE A C 1
ATOM 644 O O . PHE A 1 89 ? -0.416 -1.061 24.897 1.00 56.56 89 PHE A O 1
ATOM 651 N N . SER A 1 90 ? -2.166 -0.546 23.595 1.00 56.97 90 SER A N 1
ATOM 652 C CA . SER A 1 90 ? -3.173 -1.120 24.511 1.00 56.97 90 SER A CA 1
ATOM 653 C C . SER A 1 90 ? -3.085 -2.641 24.626 1.00 56.97 90 SER A C 1
ATOM 655 O O . SER A 1 90 ? -3.440 -3.183 25.667 1.00 56.97 90 SER A O 1
ATOM 657 N N . ILE A 1 91 ? -2.605 -3.326 23.587 1.00 56.59 91 ILE A N 1
ATOM 658 C CA . ILE A 1 91 ? -2.372 -4.778 23.613 1.00 56.59 91 ILE A CA 1
ATOM 659 C C . ILE A 1 91 ? -1.134 -5.156 24.444 1.00 56.59 91 ILE A C 1
ATOM 661 O O . ILE A 1 91 ? -1.128 -6.205 25.084 1.00 56.59 91 ILE A O 1
ATOM 665 N N . ILE A 1 92 ? -0.116 -4.287 24.501 1.00 62.19 92 ILE A N 1
ATOM 666 C CA . ILE A 1 92 ? 1.102 -4.517 25.298 1.00 62.19 92 ILE A CA 1
ATOM 667 C C . ILE A 1 92 ? 0.812 -4.277 26.785 1.00 62.19 92 ILE A C 1
ATOM 669 O O . ILE A 1 92 ? 1.193 -5.088 27.621 1.00 62.19 92 ILE A O 1
ATOM 673 N N . SER A 1 93 ? 0.074 -3.212 27.118 1.00 53.88 93 SER A N 1
ATOM 674 C CA . SER A 1 93 ? -0.212 -2.842 28.514 1.00 53.88 93 SER A CA 1
ATOM 675 C C . SER A 1 93 ? -1.176 -3.785 29.243 1.00 53.88 93 SER A C 1
ATOM 677 O O . SER A 1 93 ? -1.327 -3.657 30.450 1.00 53.88 93 SER A O 1
ATOM 679 N N . GLN A 1 94 ? -1.850 -4.689 28.527 1.00 58.19 94 GLN A N 1
ATOM 680 C CA . GLN A 1 94 ? -2.715 -5.716 29.117 1.00 58.19 94 GLN A CA 1
ATOM 681 C C . GLN A 1 94 ? -2.006 -7.072 29.273 1.00 58.19 94 GLN A C 1
ATOM 683 O O . GLN A 1 94 ? -2.558 -7.988 29.877 1.00 58.19 94 GLN A O 1
ATOM 688 N N . SER A 1 95 ? -0.795 -7.197 28.719 1.00 52.28 95 SER A N 1
ATOM 689 C CA . SER A 1 95 ? 0.049 -8.394 28.822 1.00 52.28 95 SER A CA 1
ATOM 690 C C . SER A 1 95 ? 1.172 -8.255 29.861 1.00 52.28 95 SER A C 1
ATOM 692 O O . SER A 1 95 ? 1.926 -9.209 30.046 1.00 52.28 95 SER A O 1
ATOM 694 N N . LEU A 1 96 ? 1.293 -7.094 30.519 1.00 52.41 96 LEU A N 1
ATOM 695 C CA . LEU A 1 96 ? 2.156 -6.862 31.683 1.00 52.41 96 LEU A CA 1
ATOM 696 C C . LEU A 1 96 ? 1.284 -6.679 32.929 1.00 52.41 96 LEU A C 1
ATOM 698 O O . LEU A 1 96 ? 1.676 -7.203 33.993 1.00 52.41 96 LEU A O 1
#

Secondary structure (DSSP, 8-state):
----------------------HIIIIIHHHHHHHHHIIIIIIHHHHHHHHHHHHHHHHHHHHHHHHHHHHHHHHHHHHHS---TTHHHHHHTT--

Sequence (96 aa):
MQLFNRSSEPTTAVSPENNKFGTFDGVFLPTLLTILGAVMYLRTGWVVGQAGLLSGLLIIVIANVITTCTGLSISSIATNIRVGAGGSFSIISQSL

Radius of gyration: 24.53 Å; chains: 1; bounding box: 36×41×80 Å

Foldseek 3Di:
DPPPDPPPDPPPPPPPPVPPQPCCRPPVVVVVCCLCCCLVPPQCVVCCVPVNPVVNVVVNVVVVVVVVVVVVVVVVVVVPDPDDPPHPVVVVVVVD

pLDDT: mean 70.24, std 14.08, range [41.28, 93.0]